Protein AF-A0A0F9EZA3-F1 (afdb_monomer_lite)

Organism: NCBI:txid412755

Secondary structure (DSSP, 8-state):
--HHHHHHHHHHHHHHHHHHHHHHTT----HHHHHHHHHHHHHHHHHHHHHHHHHHHHHHTT-

Structure (mmCIF, N/CA/C/O backbone):
data_AF-A0A0F9EZA3-F1
#
_entry.id   AF-A0A0F9EZA3-F1
#
loop_
_atom_site.group_PDB
_atom_site.id
_atom_site.type_symbol
_atom_site.label_atom_id
_atom_site.label_alt_id
_atom_site.label_comp_id
_atom_site.label_asym_id
_atom_site.label_entity_id
_atom_site.label_seq_id
_atom_site.pdbx_PDB_ins_code
_atom_site.Cartn_x
_atom_site.Cartn_y
_atom_site.Cartn_z
_atom_site.occupancy
_atom_site.B_iso_or_equiv
_atom_site.auth_seq_id
_atom_site.auth_comp_id
_atom_site.auth_asym_id
_atom_site.auth_atom_id
_atom_site.pdbx_PDB_model_num
ATOM 1 N N . MET A 1 1 ? 9.116 2.615 -18.439 1.00 61.09 1 MET A N 1
ATOM 2 C CA . MET A 1 1 ? 7.925 2.219 -17.650 1.00 61.09 1 MET A CA 1
ATOM 3 C C . MET A 1 1 ? 6.730 2.983 -18.181 1.00 61.09 1 MET A C 1
ATOM 5 O O . MET A 1 1 ? 6.910 4.142 -18.542 1.00 61.09 1 MET A O 1
ATOM 9 N N . LYS A 1 2 ? 5.551 2.361 -18.297 1.00 76.75 2 LYS A N 1
ATOM 10 C CA . LYS A 1 2 ? 4.356 3.103 -18.726 1.00 76.75 2 LYS A CA 1
ATOM 11 C C . LYS A 1 2 ? 3.965 4.073 -17.606 1.00 76.75 2 LYS A C 1
ATOM 13 O O . LYS A 1 2 ? 4.170 3.766 -16.437 1.00 76.75 2 LYS A O 1
ATOM 18 N N . PHE A 1 3 ? 3.393 5.228 -17.944 1.00 78.88 3 PHE A N 1
ATOM 19 C CA . PHE A 1 3 ? 2.958 6.238 -16.962 1.00 78.88 3 PHE A CA 1
ATOM 20 C C . PHE A 1 3 ? 2.036 5.649 -15.873 1.00 78.88 3 PHE A C 1
ATOM 22 O O . PHE A 1 3 ? 2.135 5.999 -14.702 1.00 78.88 3 PHE A O 1
ATOM 29 N N . GLN A 1 4 ? 1.219 4.660 -16.243 1.00 78.19 4 GLN A N 1
ATOM 30 C CA . GLN A 1 4 ? 0.365 3.894 -15.330 1.00 78.19 4 GLN A CA 1
ATOM 31 C C . GLN A 1 4 ? 1.147 3.108 -14.264 1.00 78.19 4 GLN A C 1
ATOM 33 O O . GLN A 1 4 ? 0.689 3.013 -13.129 1.00 78.19 4 GLN A O 1
ATOM 38 N N . ASP A 1 5 ? 2.324 2.571 -14.602 1.00 72.12 5 ASP A N 1
ATOM 39 C CA . ASP A 1 5 ? 3.164 1.830 -13.653 1.00 72.12 5 ASP A CA 1
ATOM 40 C C . ASP A 1 5 ? 3.776 2.776 -12.613 1.00 72.12 5 ASP A C 1
ATOM 42 O O . ASP A 1 5 ? 3.895 2.421 -11.443 1.00 72.12 5 ASP A O 1
ATOM 46 N N . VAL A 1 6 ? 4.116 4.001 -13.032 1.00 77.56 6 VAL A N 1
ATOM 47 C CA . VAL A 1 6 ? 4.624 5.053 -12.141 1.00 77.56 6 VAL A CA 1
ATOM 48 C C . VAL A 1 6 ? 3.537 5.477 -11.158 1.00 77.56 6 VAL A C 1
ATOM 50 O O . VAL A 1 6 ? 3.779 5.474 -9.957 1.00 77.56 6 VAL A O 1
ATOM 53 N N . ILE A 1 7 ? 2.321 5.749 -11.647 1.00 83.06 7 ILE A N 1
ATOM 54 C CA . ILE A 1 7 ? 1.173 6.084 -10.790 1.00 83.06 7 ILE A CA 1
ATOM 55 C C . ILE A 1 7 ? 0.889 4.953 -9.798 1.00 83.06 7 ILE A C 1
ATOM 57 O O . ILE A 1 7 ? 0.728 5.213 -8.609 1.00 83.06 7 ILE A O 1
ATOM 61 N N . ALA A 1 8 ? 0.859 3.700 -10.260 1.00 77.88 8 ALA A N 1
ATOM 62 C CA . ALA A 1 8 ? 0.633 2.550 -9.388 1.00 77.88 8 ALA A CA 1
ATOM 63 C C . ALA A 1 8 ? 1.718 2.435 -8.302 1.00 77.88 8 ALA A C 1
ATOM 65 O O . ALA A 1 8 ? 1.399 2.221 -7.132 1.00 77.88 8 ALA A O 1
ATOM 66 N N . GLY A 1 9 ? 2.988 2.643 -8.663 1.00 77.31 9 GLY A N 1
ATOM 67 C CA . GLY A 1 9 ? 4.095 2.693 -7.708 1.00 77.31 9 GLY A CA 1
ATOM 68 C C . GLY A 1 9 ? 3.913 3.795 -6.661 1.00 77.31 9 GLY A C 1
ATOM 69 O O . GLY A 1 9 ? 3.987 3.523 -5.464 1.00 77.31 9 GLY A O 1
ATOM 70 N N . THR A 1 10 ? 3.595 5.019 -7.091 1.00 83.88 10 THR A N 1
ATOM 71 C CA . THR A 1 10 ? 3.361 6.158 -6.190 1.00 83.88 10 THR A CA 1
ATOM 72 C C . THR A 1 10 ? 2.179 5.921 -5.251 1.00 83.88 10 THR A C 1
ATOM 74 O O . THR A 1 10 ? 2.325 6.109 -4.045 1.00 83.88 10 THR A O 1
ATOM 77 N N . MET A 1 11 ? 1.037 5.444 -5.760 1.00 83.38 11 MET A N 1
ATOM 78 C CA . MET A 1 11 ? -0.141 5.136 -4.934 1.00 83.38 11 MET A CA 1
ATOM 79 C C . MET A 1 11 ? 0.175 4.107 -3.846 1.00 83.38 11 MET A C 1
ATOM 81 O O . MET A 1 11 ? -0.343 4.179 -2.738 1.00 83.38 11 MET A O 1
ATOM 85 N N . THR A 1 12 ? 1.075 3.175 -4.133 1.00 79.06 12 THR A N 1
ATOM 86 C CA . THR A 1 12 ? 1.457 2.121 -3.186 1.00 79.06 12 THR A CA 1
ATOM 87 C C . THR A 1 12 ? 2.324 2.642 -2.065 1.00 79.06 12 THR A C 1
ATOM 89 O O . THR A 1 12 ? 2.126 2.258 -0.917 1.00 79.06 12 THR A O 1
ATOM 92 N N . ILE A 1 13 ? 3.260 3.537 -2.383 1.00 82.38 13 ILE A N 1
ATOM 93 C CA . ILE A 1 13 ? 4.066 4.222 -1.372 1.00 82.38 13 ILE A CA 1
ATOM 94 C C . ILE A 1 13 ? 3.144 5.000 -0.429 1.00 82.38 13 ILE A C 1
ATOM 96 O O . ILE A 1 13 ? 3.294 4.897 0.785 1.00 82.38 13 ILE A O 1
ATOM 100 N N . VAL A 1 14 ? 2.152 5.710 -0.974 1.00 85.69 14 VAL A N 1
ATOM 101 C CA . VAL A 1 14 ? 1.151 6.426 -0.170 1.00 85.69 14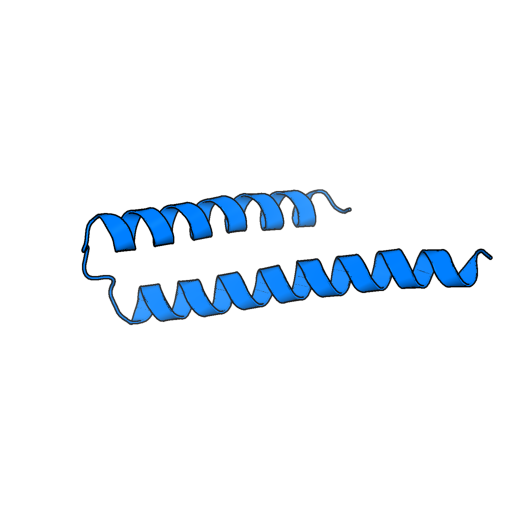 VAL A CA 1
ATOM 102 C C . VAL A 1 14 ? 0.378 5.460 0.734 1.00 85.69 14 VAL A C 1
ATOM 104 O O . VAL A 1 14 ? 0.318 5.691 1.937 1.00 85.69 14 VAL A O 1
ATOM 107 N N . LEU A 1 15 ? -0.136 4.347 0.200 1.00 83.12 15 LEU A N 1
ATOM 108 C CA . LEU A 1 15 ? -0.868 3.342 0.985 1.00 83.12 15 LEU A CA 1
ATOM 109 C C . LEU A 1 15 ? -0.009 2.718 2.101 1.00 83.12 15 LEU A C 1
ATOM 111 O O . LEU A 1 15 ? -0.500 2.515 3.210 1.00 83.12 15 LEU A O 1
ATOM 115 N N . LEU A 1 16 ? 1.273 2.447 1.837 1.00 82.88 16 LEU A N 1
ATOM 116 C CA . LEU A 1 16 ? 2.228 1.949 2.835 1.00 82.88 16 LEU A CA 1
ATOM 117 C C . LEU A 1 16 ? 2.435 2.951 3.970 1.00 82.88 16 LEU A C 1
ATOM 119 O O . LEU A 1 16 ? 2.370 2.577 5.139 1.00 82.88 16 LEU A O 1
ATOM 123 N N . LEU A 1 17 ? 2.651 4.223 3.633 1.00 85.00 17 LEU A N 1
ATOM 124 C CA . LEU A 1 17 ? 2.814 5.281 4.628 1.00 85.00 17 LEU A CA 1
ATOM 125 C C . LEU A 1 17 ? 1.542 5.468 5.459 1.00 85.00 17 LEU A C 1
ATOM 127 O O . LEU A 1 17 ? 1.631 5.621 6.675 1.00 85.00 17 LEU A O 1
ATOM 131 N N . SER A 1 18 ? 0.363 5.388 4.838 1.00 84.38 18 SER A N 1
ATOM 132 C CA . SER A 1 18 ? -0.914 5.437 5.554 1.00 84.38 18 SER A CA 1
ATOM 133 C C . SER A 1 18 ? -1.072 4.279 6.539 1.00 84.38 18 SER A C 1
ATOM 135 O O . SER A 1 18 ? -1.502 4.504 7.665 1.00 84.38 18 SER A O 1
ATOM 137 N N . LEU A 1 19 ? -0.691 3.054 6.163 1.00 80.81 19 LEU A N 1
ATOM 138 C CA . LEU A 1 19 ? -0.739 1.903 7.072 1.00 80.81 19 LEU A CA 1
ATOM 139 C C . LEU A 1 19 ? 0.213 2.048 8.253 1.00 80.81 19 LEU A C 1
ATOM 141 O O . LEU A 1 19 ? -0.163 1.734 9.379 1.00 80.81 19 LEU A O 1
ATOM 145 N N . ILE A 1 20 ? 1.431 2.534 8.003 1.00 85.19 20 ILE A N 1
ATOM 146 C CA . ILE A 1 20 ? 2.398 2.812 9.067 1.00 85.19 20 ILE A CA 1
ATOM 147 C C . ILE A 1 20 ? 1.822 3.864 10.019 1.00 85.19 20 ILE A C 1
ATOM 149 O O . ILE A 1 20 ? 1.866 3.671 11.229 1.00 85.19 20 ILE A O 1
ATOM 153 N N . ALA A 1 21 ? 1.219 4.931 9.490 1.00 87.69 21 ALA A N 1
ATOM 154 C CA . ALA A 1 21 ? 0.578 5.959 10.303 1.00 87.69 21 ALA A CA 1
ATOM 155 C C . ALA A 1 21 ? -0.586 5.398 11.139 1.00 87.69 21 ALA A C 1
ATOM 157 O O . ALA A 1 21 ? -0.628 5.635 12.343 1.00 87.69 21 ALA A O 1
ATOM 158 N N . PHE A 1 22 ? -1.484 4.604 10.545 1.00 85.12 22 PHE A N 1
ATOM 159 C CA . PHE A 1 22 ? -2.578 3.958 11.279 1.00 85.12 22 PHE A CA 1
ATOM 160 C C . PHE A 1 22 ? -2.068 3.036 12.391 1.00 85.12 22 PHE A C 1
ATOM 162 O O . PHE A 1 22 ? -2.598 3.074 13.499 1.00 85.12 22 PHE A O 1
ATOM 169 N N . ALA A 1 23 ? -1.017 2.257 12.117 1.00 83.50 23 ALA A N 1
ATOM 170 C CA . ALA A 1 23 ? -0.387 1.395 13.111 1.00 83.50 23 ALA A CA 1
ATOM 171 C C . ALA A 1 23 ? 0.250 2.200 14.255 1.00 83.50 23 ALA A C 1
ATOM 173 O O . ALA A 1 23 ? 0.112 1.820 15.413 1.00 83.50 23 ALA A O 1
ATOM 174 N N . MET A 1 24 ? 0.909 3.323 13.949 1.00 88.62 24 MET A N 1
ATOM 175 C CA . MET A 1 24 ? 1.499 4.206 14.962 1.00 88.62 24 MET A CA 1
ATOM 176 C C . MET A 1 24 ? 0.458 4.950 15.803 1.00 88.62 24 MET A C 1
ATOM 178 O O . MET A 1 24 ? 0.739 5.294 16.945 1.00 88.62 24 MET A O 1
ATOM 182 N N . MET A 1 25 ? -0.722 5.218 15.244 1.00 91.81 25 MET A N 1
ATOM 183 C CA . MET A 1 25 ? -1.822 5.881 15.948 1.00 91.81 25 MET A CA 1
ATOM 184 C C . MET A 1 25 ? -2.719 4.907 16.727 1.00 91.81 25 MET A C 1
ATOM 186 O O . MET A 1 25 ? -3.713 5.352 17.293 1.00 91.81 25 MET A O 1
ATOM 190 N N . GLU A 1 26 ? -2.404 3.605 16.729 1.00 84.00 26 GLU A N 1
ATOM 191 C CA . GLU A 1 26 ? -3.214 2.544 17.356 1.00 84.00 26 GLU A CA 1
ATOM 192 C C . GLU A 1 26 ? -4.691 2.567 16.922 1.00 84.00 26 GLU A C 1
ATOM 194 O O . GLU A 1 26 ? -5.593 2.165 17.654 1.00 84.00 26 GLU A O 1
ATOM 199 N N . ILE A 1 27 ? -4.956 3.039 15.702 1.00 84.19 27 ILE A N 1
ATOM 200 C CA . ILE A 1 27 ? -6.312 3.097 15.164 1.00 84.19 27 ILE A CA 1
ATOM 201 C C . ILE A 1 27 ? -6.715 1.684 14.747 1.00 84.19 27 ILE A C 1
ATOM 203 O O . ILE A 1 27 ? -6.084 1.076 13.874 1.00 84.19 27 ILE A O 1
ATOM 207 N N . GLU A 1 28 ? -7.802 1.180 15.331 1.00 80.50 28 GLU A N 1
ATOM 208 C CA . GLU A 1 28 ? -8.425 -0.054 14.865 1.00 80.50 28 GLU A CA 1
ATOM 209 C C . GLU A 1 28 ? -8.858 0.112 13.409 1.00 80.50 28 GLU A C 1
ATOM 211 O O . GLU A 1 28 ? -9.701 0.938 13.053 1.00 80.50 28 GLU A O 1
ATOM 216 N N . THR A 1 29 ? -8.235 -0.680 12.543 1.00 79.75 29 THR A N 1
ATOM 217 C CA . THR A 1 29 ? -8.586 -0.749 11.130 1.00 79.75 29 THR A CA 1
ATOM 218 C C . THR A 1 29 ? -9.599 -1.874 10.938 1.00 79.75 29 THR A C 1
ATOM 220 O O . THR A 1 29 ? -9.298 -3.009 11.318 1.00 79.75 29 THR A O 1
ATOM 223 N N . PRO A 1 30 ? -10.770 -1.592 10.333 1.00 85.75 30 PRO A N 1
ATOM 224 C CA . PRO A 1 30 ? -11.739 -2.621 9.975 1.00 85.75 30 PRO A CA 1
ATOM 225 C C . PRO A 1 30 ? -11.084 -3.746 9.169 1.00 85.75 30 PRO A C 1
ATOM 227 O O . PRO A 1 30 ? -10.184 -3.502 8.355 1.00 85.75 30 PRO A O 1
ATOM 230 N N . GLU A 1 31 ? -11.526 -4.980 9.394 1.00 84.31 31 GLU A N 1
ATOM 231 C CA . GLU A 1 31 ? -10.913 -6.1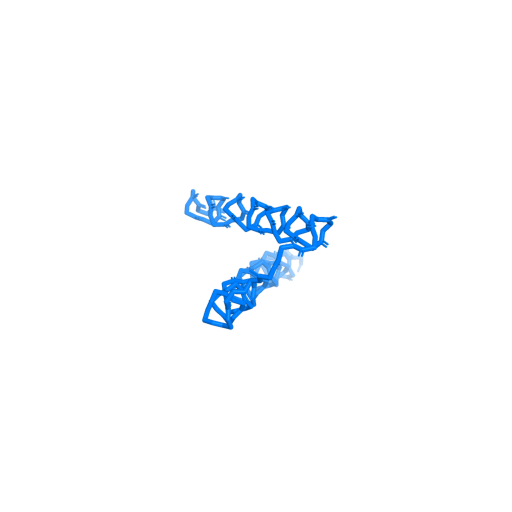71 8.802 1.00 84.31 31 GLU A CA 1
ATOM 232 C C . GLU A 1 31 ? -10.959 -6.131 7.266 1.00 84.31 31 GLU A C 1
ATOM 234 O O . GLU A 1 31 ? -9.985 -6.480 6.594 1.00 84.31 31 GLU A O 1
ATOM 239 N N . GLU A 1 32 ? -12.037 -5.584 6.704 1.00 84.25 32 GLU A N 1
ATOM 240 C CA . GLU A 1 32 ? -12.227 -5.394 5.267 1.00 84.25 32 GLU A CA 1
ATOM 241 C C . GLU A 1 32 ? -11.183 -4.440 4.678 1.00 84.25 32 GLU A C 1
ATOM 243 O O . GLU A 1 32 ? -10.620 -4.705 3.612 1.00 84.25 32 GLU A O 1
ATOM 248 N N . LEU A 1 33 ? -10.885 -3.346 5.388 1.00 81.06 33 LEU A N 1
ATOM 249 C CA . LEU A 1 33 ? -9.841 -2.404 4.989 1.00 81.06 33 LEU A CA 1
ATOM 250 C C . LEU A 1 33 ? -8.482 -3.098 5.018 1.00 81.06 33 LEU A C 1
ATOM 252 O O . LEU A 1 33 ? -7.728 -3.014 4.049 1.00 81.06 33 LEU A O 1
ATOM 256 N N . ARG A 1 34 ? -8.186 -3.839 6.087 1.00 80.62 34 ARG A N 1
ATOM 257 C CA . ARG A 1 34 ? -6.913 -4.549 6.262 1.00 80.62 34 ARG A CA 1
ATOM 258 C C . ARG A 1 34 ? -6.666 -5.572 5.147 1.00 80.62 34 ARG A C 1
ATOM 260 O O . ARG A 1 34 ? -5.562 -5.632 4.600 1.00 80.62 34 ARG A O 1
ATOM 267 N N . LEU A 1 35 ? -7.704 -6.310 4.754 1.00 82.31 35 LEU A N 1
ATOM 268 C CA . LEU A 1 35 ? -7.677 -7.233 3.616 1.00 82.31 35 LEU A CA 1
ATOM 269 C C . LEU A 1 35 ? -7.458 -6.504 2.286 1.00 82.31 35 LEU A C 1
ATOM 271 O O . LEU A 1 35 ? -6.566 -6.880 1.522 1.00 82.31 35 LEU A O 1
ATOM 275 N N . ALA A 1 36 ? -8.222 -5.441 2.019 1.00 81.88 36 ALA A N 1
ATOM 276 C CA . ALA A 1 36 ? -8.086 -4.652 0.795 1.00 81.88 36 ALA A CA 1
ATOM 277 C C . ALA A 1 36 ? -6.678 -4.047 0.653 1.00 81.88 36 ALA A C 1
ATOM 279 O O . ALA A 1 36 ? -6.089 -4.070 -0.434 1.00 81.88 36 ALA A O 1
ATOM 280 N N . PHE A 1 37 ? -6.100 -3.572 1.759 1.00 78.69 37 PHE A N 1
ATOM 281 C CA . PHE A 1 37 ? -4.720 -3.097 1.823 1.00 78.69 37 PHE A CA 1
ATOM 282 C C . PHE A 1 37 ? -3.715 -4.209 1.507 1.00 78.69 37 PHE A C 1
ATOM 284 O O . PHE A 1 37 ? -2.844 -4.015 0.658 1.00 78.69 37 PHE A O 1
ATOM 291 N N . GLY A 1 38 ? -3.852 -5.384 2.131 1.00 81.06 38 GLY A N 1
ATOM 292 C CA . GLY A 1 38 ? -2.967 -6.527 1.890 1.00 81.06 38 GLY A CA 1
ATOM 293 C C . GLY A 1 38 ? -2.961 -6.977 0.425 1.00 81.06 38 GLY A C 1
ATOM 294 O O . GLY A 1 38 ? -1.893 -7.157 -0.165 1.00 81.06 38 GLY A O 1
ATOM 295 N N . VAL A 1 39 ? -4.142 -7.076 -0.195 1.00 83.31 39 VAL A N 1
ATOM 296 C CA . VAL A 1 39 ? -4.286 -7.420 -1.622 1.00 83.31 39 VAL A CA 1
ATOM 297 C C . VAL A 1 39 ? -3.639 -6.361 -2.517 1.00 83.31 39 VAL A C 1
ATOM 299 O O . VAL A 1 39 ? -2.891 -6.701 -3.438 1.00 83.31 39 VAL A O 1
ATOM 302 N N . SER A 1 40 ? -3.877 -5.080 -2.230 1.00 78.94 40 SER A N 1
ATOM 303 C CA . SER A 1 40 ? -3.333 -3.962 -3.012 1.00 78.94 40 SER A CA 1
ATOM 304 C C . SER A 1 40 ? -1.803 -3.923 -2.965 1.00 78.94 40 SER A C 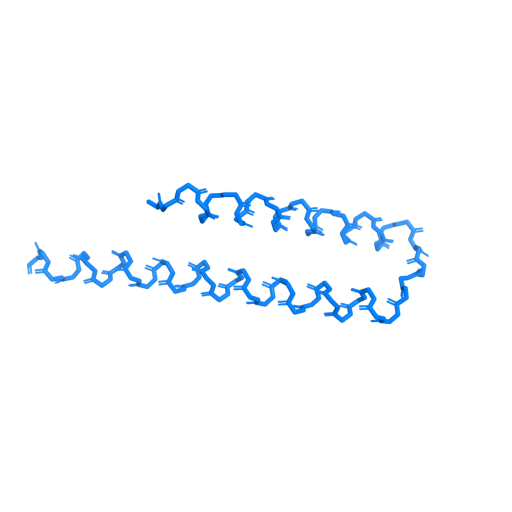1
ATOM 306 O O . SER A 1 40 ? -1.152 -3.782 -4.001 1.00 78.94 40 SER A O 1
ATOM 308 N N . ILE A 1 41 ? -1.219 -4.126 -1.780 1.00 78.50 41 ILE A N 1
ATOM 309 C CA . ILE A 1 41 ? 0.234 -4.210 -1.590 1.00 78.50 41 ILE A CA 1
ATOM 310 C C . ILE A 1 41 ? 0.806 -5.397 -2.363 1.00 78.50 41 ILE A C 1
ATOM 312 O O . ILE A 1 41 ? 1.743 -5.223 -3.145 1.00 78.50 41 ILE A O 1
ATOM 316 N N . GLY A 1 42 ? 0.229 -6.592 -2.199 1.00 80.75 42 GLY A N 1
ATOM 317 C CA . GLY A 1 42 ? 0.691 -7.798 -2.889 1.00 80.75 42 GLY A CA 1
ATOM 318 C C . GLY A 1 42 ? 0.672 -7.651 -4.414 1.00 80.75 42 GLY A C 1
ATOM 319 O O . GLY A 1 42 ? 1.634 -8.023 -5.091 1.00 80.75 42 GLY A O 1
ATOM 320 N N . TRP A 1 43 ? -0.379 -7.036 -4.962 1.00 81.62 43 TRP A N 1
ATOM 321 C CA . TRP A 1 43 ? -0.492 -6.760 -6.394 1.00 81.62 43 TRP A CA 1
ATOM 322 C C . TRP A 1 43 ? 0.605 -5.817 -6.901 1.00 81.62 43 TRP A C 1
ATOM 324 O O . TRP A 1 43 ? 1.197 -6.063 -7.956 1.00 81.62 43 TRP A O 1
ATOM 334 N N . VAL A 1 44 ? 0.929 -4.767 -6.145 1.00 73.62 44 VAL A N 1
ATOM 335 C CA . VAL A 1 44 ? 1.958 -3.806 -6.562 1.00 73.62 44 VAL A CA 1
ATOM 336 C C . VAL A 1 44 ? 3.344 -4.410 -6.448 1.00 73.62 44 VAL A C 1
ATOM 338 O O . VAL A 1 44 ? 4.130 -4.273 -7.383 1.00 73.62 44 VAL A O 1
ATOM 341 N N . PHE A 1 45 ? 3.647 -5.117 -5.358 1.00 75.38 45 PHE A N 1
ATOM 342 C CA . PHE A 1 45 ? 4.916 -5.833 -5.234 1.00 75.38 45 PHE A CA 1
ATOM 343 C C . PHE A 1 45 ? 5.086 -6.846 -6.369 1.00 75.38 45 PHE A C 1
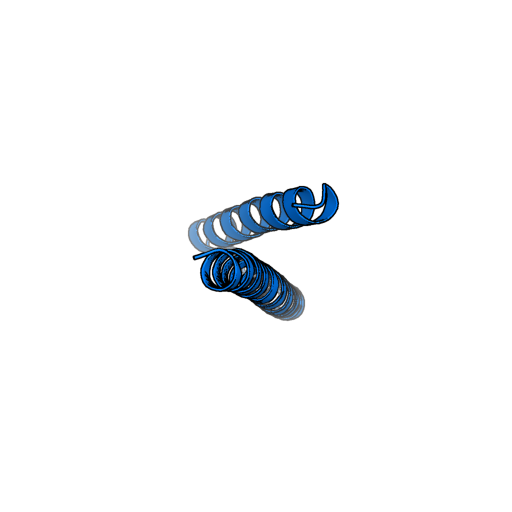ATOM 345 O O . PHE A 1 45 ? 6.156 -6.905 -6.973 1.00 75.38 45 PHE A O 1
ATOM 352 N N . SER A 1 46 ? 4.024 -7.567 -6.744 1.00 74.62 46 SER A N 1
ATOM 353 C CA . SER A 1 46 ? 4.042 -8.465 -7.903 1.00 74.62 46 SER A CA 1
ATOM 354 C C . SER A 1 46 ? 4.368 -7.720 -9.203 1.00 74.62 46 SER A C 1
ATOM 356 O O . SER A 1 46 ? 5.198 -8.182 -9.985 1.00 74.62 46 SER A O 1
ATOM 358 N N . ARG A 1 47 ? 3.794 -6.530 -9.426 1.00 71.94 47 ARG A N 1
ATOM 359 C CA . ARG A 1 47 ? 4.116 -5.691 -10.594 1.00 71.94 47 ARG A CA 1
ATOM 360 C C . ARG A 1 47 ? 5.526 -5.108 -10.555 1.00 71.94 47 ARG A C 1
ATOM 362 O O . ARG A 1 47 ? 6.178 -5.073 -11.594 1.00 71.94 47 ARG A O 1
ATOM 369 N N . GLY A 1 48 ? 6.013 -4.698 -9.387 1.00 68.94 48 GLY A N 1
ATOM 370 C CA . GLY A 1 48 ? 7.380 -4.217 -9.196 1.00 68.94 48 GLY A CA 1
ATOM 371 C C . GLY A 1 48 ? 8.412 -5.310 -9.476 1.00 68.94 48 GLY A C 1
ATOM 372 O O . GLY A 1 48 ? 9.343 -5.092 -10.251 1.00 68.94 48 GLY A O 1
ATOM 373 N N . ILE A 1 49 ? 8.203 -6.514 -8.933 1.00 65.75 49 ILE A N 1
ATOM 374 C CA . ILE A 1 49 ? 9.060 -7.687 -9.164 1.00 65.75 49 ILE A CA 1
ATOM 375 C C . ILE A 1 49 ? 8.982 -8.144 -10.627 1.00 65.75 49 ILE A C 1
ATOM 377 O O . ILE A 1 49 ? 10.018 -8.368 -11.255 1.00 65.75 49 ILE A O 1
ATOM 381 N N . ASN A 1 50 ? 7.784 -8.234 -11.212 1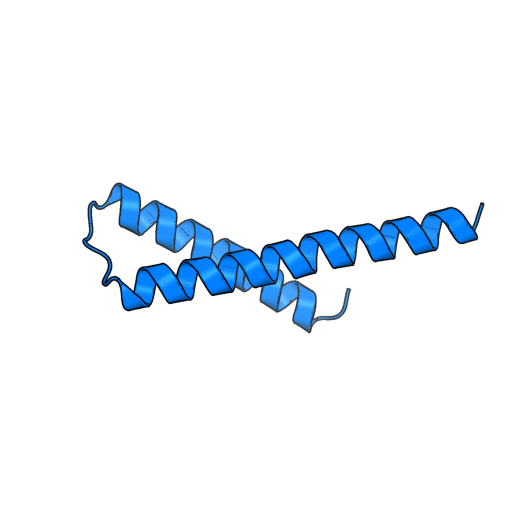.00 65.06 50 ASN A N 1
ATOM 382 C CA . ASN A 1 50 ? 7.628 -8.603 -12.623 1.00 65.06 50 ASN A CA 1
ATOM 383 C C . ASN A 1 50 ? 8.242 -7.559 -13.564 1.00 65.06 50 ASN A C 1
ATOM 385 O O . ASN A 1 50 ? 8.871 -7.926 -14.556 1.00 65.06 50 ASN A O 1
ATOM 389 N N . GLY A 1 51 ? 8.122 -6.270 -13.241 1.00 62.28 51 GLY A N 1
ATOM 390 C CA . GLY A 1 51 ? 8.781 -5.187 -13.968 1.00 62.28 51 GLY A CA 1
ATOM 391 C C . GLY A 1 51 ? 10.306 -5.273 -13.887 1.00 62.28 51 GLY A C 1
ATOM 392 O O . GLY A 1 51 ? 10.980 -5.128 -14.907 1.00 62.28 51 GLY A O 1
ATOM 393 N N . TYR A 1 52 ? 10.849 -5.586 -12.707 1.00 62.28 52 TYR A N 1
ATOM 394 C CA . TYR A 1 52 ? 12.283 -5.798 -12.503 1.00 62.28 52 TYR A CA 1
ATOM 395 C C . TYR A 1 52 ? 12.801 -7.006 -13.296 1.00 62.28 52 TYR A C 1
ATOM 397 O O . TYR A 1 52 ? 13.804 -6.901 -14.002 1.00 62.28 52 TYR A O 1
ATOM 405 N N . ASN A 1 53 ? 12.082 -8.131 -13.263 1.00 59.94 53 ASN A N 1
ATOM 406 C CA . ASN A 1 53 ? 12.448 -9.333 -14.011 1.00 59.94 53 ASN A CA 1
ATOM 407 C C . ASN A 1 53 ? 12.395 -9.119 -15.529 1.00 59.94 53 ASN A C 1
ATOM 409 O O . ASN A 1 53 ? 13.309 -9.559 -16.223 1.00 59.94 53 ASN A O 1
ATOM 413 N N . ASN A 1 54 ? 11.391 -8.409 -16.057 1.00 59.47 54 ASN A N 1
ATOM 414 C CA . ASN A 1 54 ? 11.322 -8.100 -17.491 1.00 59.47 54 ASN A CA 1
ATOM 415 C C . ASN A 1 54 ? 12.449 -7.155 -17.939 1.00 59.47 54 ASN A C 1
ATOM 417 O O . ASN A 1 54 ? 13.055 -7.379 -18.986 1.00 59.47 54 ASN A O 1
ATOM 421 N N . ALA A 1 55 ? 12.779 -6.140 -17.133 1.00 59.66 55 ALA A N 1
ATOM 422 C CA . ALA A 1 55 ? 13.913 -5.255 -17.403 1.00 59.66 55 ALA A CA 1
ATOM 423 C C . ALA A 1 55 ? 15.252 -6.015 -17.388 1.00 59.66 55 ALA A C 1
ATOM 425 O O . ALA A 1 55 ? 16.125 -5.755 -18.214 1.00 59.66 55 ALA A O 1
ATOM 426 N N . ARG A 1 56 ? 15.404 -6.996 -16.489 1.00 58.09 56 ARG A N 1
ATOM 427 C CA . ARG A 1 56 ? 16.598 -7.849 -16.411 1.00 58.09 56 ARG A CA 1
ATOM 428 C C . ARG A 1 56 ? 16.692 -8.819 -17.589 1.00 58.09 56 ARG A C 1
ATOM 430 O O . ARG A 1 56 ? 17.765 -8.975 -18.156 1.00 58.09 56 ARG A O 1
ATOM 437 N N . LYS A 1 57 ? 15.572 -9.420 -18.001 1.00 57.00 57 LYS A N 1
ATOM 438 C CA . LYS A 1 57 ? 15.509 -10.366 -19.127 1.00 57.00 57 LYS A CA 1
ATOM 439 C C . LYS A 1 57 ? 15.816 -9.693 -20.468 1.00 57.00 57 LYS A C 1
ATOM 441 O O . LYS A 1 57 ? 16.507 -10.282 -21.287 1.00 57.00 57 LYS A O 1
ATOM 446 N N . GLY A 1 58 ? 15.386 -8.442 -20.659 1.00 57.28 58 GLY A N 1
ATOM 447 C CA . GLY A 1 58 ? 15.768 -7.640 -21.828 1.00 57.28 58 GLY A CA 1
ATOM 448 C C . GLY A 1 58 ? 17.259 -7.282 -21.875 1.00 57.28 58 GLY A C 1
ATOM 449 O O . GLY A 1 58 ? 17.797 -7.088 -22.958 1.00 57.28 58 GLY A O 1
ATOM 450 N N . LYS A 1 59 ? 17.935 -7.242 -20.719 1.00 54.16 59 LYS A N 1
ATOM 451 C CA . LYS A 1 59 ? 19.373 -6.955 -20.623 1.00 54.16 59 LYS A CA 1
ATOM 452 C C . LYS A 1 59 ? 20.250 -8.171 -20.950 1.00 54.16 59 LYS A C 1
ATOM 454 O O . LYS A 1 59 ? 21.312 -7.993 -21.512 1.00 54.16 59 LYS A O 1
ATOM 459 N N . VAL A 1 60 ? 19.786 -9.390 -20.652 1.00 56.75 60 VAL A N 1
ATOM 460 C CA . VAL A 1 60 ? 20.527 -10.643 -20.927 1.00 56.75 60 VAL A CA 1
ATOM 461 C C . VAL A 1 60 ? 20.487 -11.051 -22.408 1.00 56.75 60 VAL A C 1
ATOM 463 O O . VAL A 1 60 ? 21.357 -11.776 -22.858 1.00 56.75 60 VAL A O 1
ATOM 466 N N . ILE A 1 61 ? 19.489 -10.604 -23.179 1.00 55.59 61 ILE A N 1
ATOM 467 C CA . ILE A 1 61 ? 19.375 -10.934 -24.617 1.00 55.59 61 ILE A CA 1
ATOM 468 C C . ILE A 1 61 ? 20.270 -10.021 -25.483 1.00 55.59 61 ILE A C 1
ATOM 470 O O . ILE A 1 61 ? 20.477 -10.301 -26.660 1.00 55.59 61 ILE A O 1
ATOM 474 N N . HIS A 1 62 ? 20.792 -8.930 -24.913 1.00 49.78 62 HIS A N 1
ATOM 475 C CA . HIS A 1 62 ? 21.590 -7.925 -25.620 1.00 49.78 62 HIS A CA 1
ATOM 476 C C . HIS A 1 62 ? 23.097 -7.969 -25.314 1.00 49.78 62 HIS A C 1
ATOM 478 O O . HIS A 1 62 ? 23.802 -7.075 -25.785 1.00 49.78 62 HIS A O 1
ATOM 484 N N . ASP A 1 63 ? 23.567 -8.985 -24.583 1.00 43.97 63 ASP A N 1
ATOM 485 C CA . ASP A 1 63 ? 24.995 -9.294 -24.398 1.00 43.97 63 ASP A CA 1
ATOM 486 C C . ASP A 1 63 ? 25.409 -10.492 -25.269 1.00 43.97 63 ASP A C 1
ATOM 488 O O . ASP A 1 63 ? 24.654 -11.495 -25.297 1.00 43.97 63 ASP A O 1
#

pLDDT: mean 75.21, std 11.08, range [43.97, 91.81]

Sequence (63 aa):
MKFQDVIAGTMTIVLLLSLIAFAMMEIETPEELRLAFGVSIGWVFSRGINGYNNARKGKVIHD

Foldseek 3Di:
DPPVLVVLVVVLVVLVVVVVVCVVVVPDDPPVRVVVSVVSNVVNVVVVVVVVVVVVVVVVVVD

Radius of gyration: 15.47 Å; chains: 1; bounding box: 37×17×43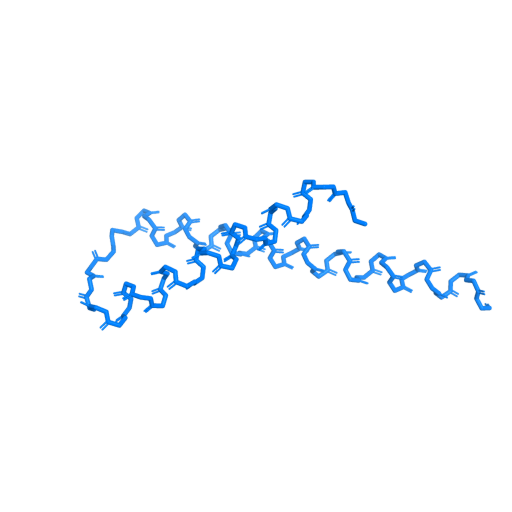 Å